Protein AF-A0A0Q8IEE6-F1 (afdb_monomer)

Solvent-accessible surface area (backbone atoms only — not comparable to full-atom values): 5849 Å² total; per-residue (Å²): 109,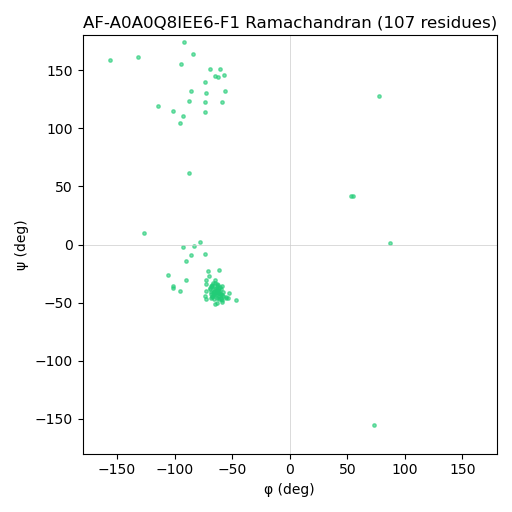74,68,60,52,52,51,52,51,52,47,61,66,45,6,63,32,26,43,40,54,73,72,41,54,56,66,59,37,24,46,52,42,53,77,50,45,30,76,54,56,59,38,49,44,59,51,22,9,32,46,43,40,50,30,64,69,45,33,56,77,58,91,92,59,59,92,87,64,84,70,69,62,66,64,54,46,55,54,33,32,56,32,3,45,54,44,28,62,75,40,35,77,60,24,49,52,45,29,72,74,70,44,54,42,63,48,66,132

Radius of gyration: 14.56 Å; Cα contacts (8 Å, |Δi|>4): 142; chains: 1; bounding box: 38×30×36 Å

Secondary structure (DSSP, 8-state):
-HHHHHHHHHHHHH-HHHIIIIIS-HHHHHHHHHHTTB--SEE-STTHHHHHHHHHHSBPPPTT--TT---SHHHHHHHHHHHHHHHHHHHHHHHHHHHHHH--EE---

Mean predicted aligned error: 5.84 Å

pLDDT: mean 87.19, std 8.57, range [51.97, 95.62]

Foldseek 3Di:
DVVVVVVVVVDLLQFPLNCLLPVDDLVSLLVVLVVQQFPDFWAQLQLRSLSSLVSSVRGDDPPPDDPPDDDCVNVSSVSSNVSSNVNSVVCRVVSVVVCVVPNIRGNHD

Structure (mmCIF, N/CA/C/O backbone):
data_AF-A0A0Q8IEE6-F1
#
_entry.id   AF-A0A0Q8IEE6-F1
#
loop_
_atom_site.group_PDB
_atom_site.id
_atom_site.type_symbol
_atom_site.label_atom_id
_atom_site.label_alt_id
_atom_site.label_comp_id
_atom_site.label_asym_id
_atom_site.label_entity_id
_atom_site.label_seq_id
_atom_site.pdbx_PDB_ins_code
_atom_site.Cartn_x
_atom_site.Cartn_y
_atom_site.Cartn_z
_atom_site.occupancy
_atom_site.B_iso_or_equiv
_atom_site.auth_seq_id
_atom_site.auth_comp_id
_atom_site.auth_asym_id
_atom_site.auth_atom_id
_atom_site.pdbx_PDB_model_num
ATOM 1 N N . MET A 1 1 ? 12.677 22.943 6.214 1.00 58.81 1 MET A N 1
ATOM 2 C CA . MET A 1 1 ? 13.551 21.750 6.321 1.00 58.81 1 MET A CA 1
ATOM 3 C C . MET A 1 1 ? 13.186 20.848 7.502 1.00 58.81 1 MET A C 1
ATOM 5 O O . MET A 1 1 ? 12.771 19.729 7.250 1.00 58.81 1 MET A O 1
ATOM 9 N N . LYS A 1 2 ? 13.260 21.300 8.768 1.00 70.75 2 LYS A N 1
ATOM 10 C CA . LYS A 1 2 ? 12.971 20.437 9.942 1.00 70.75 2 LYS A CA 1
ATOM 11 C C . LYS A 1 2 ? 11.542 19.868 9.970 1.00 70.75 2 LYS A C 1
ATOM 13 O O . LYS A 1 2 ? 11.360 18.689 10.239 1.00 70.75 2 LYS A O 1
ATOM 18 N N . THR A 1 3 ? 10.546 20.687 9.636 1.00 78.00 3 THR A N 1
ATOM 19 C CA . THR A 1 3 ? 9.131 20.280 9.591 1.00 78.00 3 THR A CA 1
ATOM 20 C C . THR A 1 3 ? 8.834 19.288 8.466 1.00 78.00 3 THR A C 1
ATOM 22 O O . THR A 1 3 ? 8.138 18.307 8.689 1.00 78.00 3 THR A O 1
ATOM 25 N N . GLN A 1 4 ? 9.416 19.487 7.279 1.00 76.75 4 GLN A N 1
ATOM 26 C CA . GLN A 1 4 ? 9.270 18.562 6.147 1.00 76.75 4 GLN A CA 1
ATOM 27 C C . GLN A 1 4 ? 9.892 17.190 6.435 1.00 76.75 4 GLN A C 1
ATOM 29 O O . GLN A 1 4 ? 9.304 16.175 6.079 1.00 76.75 4 GLN A O 1
ATOM 34 N N . ALA A 1 5 ? 11.039 17.150 7.122 1.00 78.00 5 ALA A N 1
ATOM 35 C CA . ALA A 1 5 ? 11.668 15.897 7.532 1.00 78.00 5 ALA A CA 1
ATOM 36 C C . ALA A 1 5 ? 10.806 15.124 8.546 1.00 78.00 5 ALA A C 1
ATOM 38 O O . ALA A 1 5 ? 10.630 13.920 8.397 1.00 78.00 5 ALA A O 1
ATOM 39 N N . MET A 1 6 ? 10.209 15.809 9.530 1.00 79.19 6 MET A N 1
ATOM 40 C CA . MET A 1 6 ? 9.280 15.166 10.471 1.00 79.19 6 MET A CA 1
ATOM 41 C C . MET A 1 6 ? 8.027 14.628 9.773 1.00 79.19 6 MET A C 1
ATOM 43 O O . MET A 1 6 ? 7.574 13.538 10.103 1.00 79.19 6 MET A O 1
ATOM 47 N N . LEU A 1 7 ? 7.490 15.363 8.794 1.00 76.75 7 LEU A N 1
ATOM 48 C CA . LEU A 1 7 ? 6.307 14.943 8.040 1.00 76.75 7 LEU A CA 1
ATOM 49 C C . LEU A 1 7 ? 6.583 13.691 7.190 1.00 76.75 7 LEU A C 1
ATOM 51 O O . LEU A 1 7 ? 5.762 12.781 7.144 1.00 76.75 7 LEU A O 1
ATOM 55 N N . LEU A 1 8 ? 7.757 13.633 6.552 1.00 73.00 8 LEU A N 1
ATOM 56 C CA . LEU A 1 8 ? 8.222 12.460 5.807 1.00 73.00 8 LEU A CA 1
ATOM 57 C C . LEU A 1 8 ? 8.382 11.243 6.717 1.00 73.00 8 LEU A C 1
ATOM 59 O O . LEU A 1 8 ? 7.902 10.167 6.382 1.00 73.00 8 LEU A O 1
ATOM 63 N N . VAL A 1 9 ? 8.998 11.418 7.888 1.00 73.25 9 VAL A N 1
ATOM 64 C CA . VAL A 1 9 ? 9.147 10.339 8.874 1.00 73.25 9 VAL A CA 1
ATOM 65 C C . VAL A 1 9 ? 7.784 9.857 9.373 1.00 73.25 9 VAL A C 1
ATOM 67 O O . VAL A 1 9 ? 7.566 8.654 9.463 1.00 73.25 9 VAL A O 1
ATOM 70 N N . ALA A 1 10 ? 6.845 10.768 9.640 1.00 72.19 10 ALA A N 1
ATOM 71 C CA . ALA A 1 10 ? 5.489 10.409 10.048 1.00 72.19 10 ALA A CA 1
ATOM 72 C C . ALA A 1 10 ? 4.732 9.624 8.961 1.00 72.19 10 ALA A C 1
ATOM 74 O O . ALA A 1 10 ? 4.046 8.661 9.287 1.00 72.19 10 ALA A O 1
ATOM 75 N N . MET A 1 11 ? 4.889 9.985 7.681 1.00 67.38 11 MET A N 1
ATOM 76 C CA . MET A 1 11 ? 4.310 9.219 6.567 1.00 67.38 11 MET A CA 1
ATOM 77 C C . MET A 1 11 ? 4.930 7.827 6.437 1.00 67.38 11 MET A C 1
ATOM 79 O O . MET A 1 11 ? 4.199 6.858 6.274 1.00 67.38 11 MET A O 1
ATOM 83 N N . VAL A 1 12 ? 6.255 7.715 6.567 1.00 69.25 12 VAL A N 1
ATOM 84 C CA . VAL A 1 12 ? 6.945 6.415 6.540 1.00 69.25 12 VAL A CA 1
ATOM 85 C C . VAL A 1 12 ? 6.506 5.529 7.707 1.00 69.25 12 VAL A C 1
ATOM 87 O O . VAL A 1 12 ? 6.378 4.329 7.527 1.00 69.25 12 VAL A O 1
ATOM 90 N N . LEU A 1 13 ? 6.236 6.101 8.885 1.00 70.00 13 LEU A N 1
ATOM 91 C CA . LEU A 1 13 ? 5.736 5.365 10.054 1.00 70.00 13 LEU A CA 1
ATOM 92 C C . LEU A 1 13 ? 4.280 4.892 9.913 1.00 70.00 13 LEU A C 1
ATOM 94 O O . LEU A 1 13 ? 3.884 3.967 10.617 1.00 70.00 13 LEU A O 1
ATOM 98 N N . ALA A 1 14 ? 3.486 5.529 9.052 1.00 69.56 14 ALA A N 1
ATOM 99 C CA . ALA A 1 14 ? 2.084 5.179 8.828 1.00 69.56 14 ALA A CA 1
ATOM 100 C C . ALA A 1 14 ? 1.881 4.131 7.712 1.00 69.56 14 ALA A C 1
ATOM 102 O O . ALA A 1 14 ? 0.802 3.548 7.616 1.00 69.56 14 ALA A O 1
ATOM 103 N N . GLY A 1 15 ? 2.905 3.867 6.897 1.00 76.88 15 GLY A N 1
ATOM 104 C CA . GLY A 1 15 ? 2.829 2.976 5.738 1.00 76.88 15 GLY A CA 1
ATOM 105 C C . GLY A 1 15 ? 2.143 3.645 4.540 1.00 76.88 15 GLY A C 1
ATOM 106 O O . GLY A 1 15 ? 1.043 4.194 4.659 1.00 76.88 15 GLY A O 1
ATOM 107 N N . CYS A 1 16 ? 2.785 3.630 3.373 1.00 80.81 16 CYS A N 1
ATOM 108 C CA . CYS A 1 16 ? 2.245 4.228 2.151 1.00 80.81 16 CYS A CA 1
ATOM 109 C C . CYS A 1 16 ? 0.980 3.484 1.700 1.00 80.81 16 CYS A C 1
ATOM 111 O O . CYS A 1 16 ? -0.034 4.128 1.408 1.00 80.81 16 CYS A O 1
ATOM 113 N N . GLY A 1 17 ? 1.000 2.146 1.738 1.00 78.62 17 GLY A N 1
ATOM 114 C CA . GLY A 1 17 ? -0.164 1.300 1.467 1.00 78.62 17 GLY A CA 1
ATOM 115 C C . GLY A 1 17 ? -1.376 1.625 2.351 1.00 78.62 17 GLY A C 1
ATOM 116 O O . GLY A 1 17 ? -2.494 1.793 1.846 1.00 78.62 17 GLY A O 1
ATOM 117 N N . THR A 1 18 ? -1.177 1.784 3.665 1.00 84.12 18 THR A N 1
ATOM 118 C CA . THR A 1 18 ? -2.257 2.157 4.604 1.00 84.12 18 THR A CA 1
ATOM 119 C C . THR A 1 18 ? -2.835 3.532 4.287 1.00 84.12 18 THR A C 1
ATOM 121 O O . THR A 1 18 ? -4.052 3.699 4.231 1.00 84.12 18 THR A O 1
ATOM 124 N N . ILE A 1 19 ? -1.988 4.539 4.044 1.00 82.19 19 ILE A N 1
ATOM 125 C CA . ILE A 1 19 ? -2.454 5.888 3.683 1.00 82.19 19 ILE A CA 1
ATOM 126 C C . ILE A 1 19 ? -3.288 5.828 2.401 1.00 82.19 19 ILE A C 1
ATOM 128 O O . ILE A 1 19 ? -4.345 6.457 2.307 1.00 82.19 19 ILE A O 1
ATOM 132 N N . GLN A 1 20 ? -2.835 5.057 1.416 1.00 82.75 20 GLN A N 1
ATOM 133 C CA . GLN A 1 20 ? -3.505 4.955 0.131 1.00 82.75 20 GLN A CA 1
ATOM 134 C C . GLN A 1 20 ? -4.894 4.314 0.230 1.00 82.75 20 GLN A C 1
ATOM 136 O O . GLN A 1 20 ? -5.761 4.672 -0.559 1.00 82.75 20 GLN A O 1
ATOM 141 N N . THR A 1 21 ? -5.116 3.404 1.179 1.00 80.69 21 THR A N 1
ATOM 142 C CA . THR A 1 21 ? -6.364 2.625 1.272 1.00 80.69 21 THR A CA 1
ATOM 143 C C . THR A 1 21 ? -7.298 3.052 2.400 1.00 80.69 21 THR A C 1
ATOM 145 O O . THR A 1 21 ? -8.504 2.856 2.288 1.00 80.69 21 THR A O 1
ATOM 148 N N . VAL A 1 22 ? -6.777 3.639 3.479 1.00 81.75 22 VAL A N 1
ATOM 149 C CA . VAL A 1 22 ? -7.584 4.074 4.631 1.00 81.75 22 VAL A CA 1
ATOM 150 C C . VAL A 1 22 ? -7.836 5.580 4.616 1.00 81.75 22 VAL A C 1
ATOM 152 O O . VAL A 1 22 ? -8.910 6.027 5.017 1.00 81.75 22 VAL A O 1
ATOM 155 N N . VAL A 1 23 ? -6.850 6.377 4.190 1.00 84.31 23 VAL A N 1
ATOM 156 C CA . VAL A 1 23 ? -6.927 7.848 4.257 1.00 84.31 23 VAL A CA 1
ATOM 157 C C . VAL A 1 23 ? -7.416 8.447 2.942 1.00 84.31 23 VAL A C 1
ATOM 159 O O . VAL A 1 23 ? -8.178 9.415 2.948 1.00 84.31 23 VA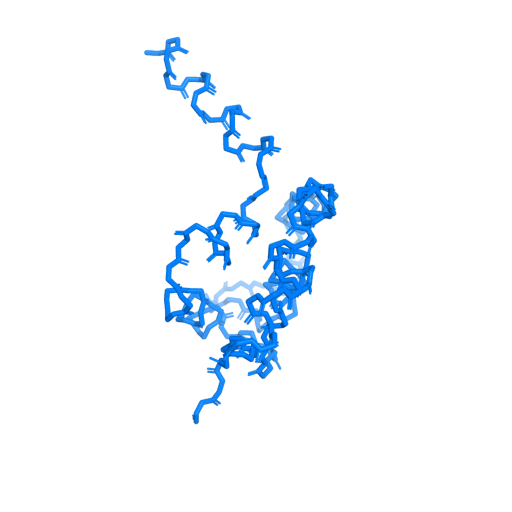L A O 1
ATOM 162 N N . ARG A 1 24 ? -6.967 7.908 1.805 1.00 85.00 24 ARG A N 1
ATOM 163 C CA . ARG A 1 24 ? -7.442 8.335 0.482 1.00 85.00 24 ARG A CA 1
ATOM 164 C C . ARG A 1 24 ? -8.739 7.617 0.114 1.00 85.00 24 ARG A C 1
ATOM 166 O O . ARG A 1 24 ? -9.109 6.625 0.730 1.00 85.00 24 ARG A O 1
ATOM 173 N N . SER A 1 25 ? -9.437 8.151 -0.886 1.00 87.56 25 SER A N 1
ATOM 174 C CA . SER A 1 25 ? -10.677 7.547 -1.363 1.00 87.56 25 SER A CA 1
ATOM 175 C C . SER A 1 25 ? -10.413 6.216 -2.071 1.00 87.56 25 SER A C 1
ATOM 177 O O . SER A 1 25 ? -9.359 6.025 -2.690 1.00 87.56 25 SER A O 1
ATOM 179 N N . ASP A 1 26 ? -11.392 5.316 -2.008 1.00 90.19 26 ASP A N 1
ATOM 180 C CA . ASP A 1 26 ? -11.306 3.984 -2.607 1.00 90.19 26 ASP A CA 1
ATOM 181 C C . ASP A 1 26 ? -11.057 4.070 -4.124 1.00 90.19 26 ASP A C 1
ATOM 183 O O . ASP A 1 26 ? -10.273 3.298 -4.674 1.00 90.19 26 ASP A O 1
ATOM 187 N N . GLU A 1 27 ? -11.630 5.072 -4.800 1.00 89.56 27 GLU A N 1
ATOM 188 C CA . GLU A 1 27 ? -11.425 5.308 -6.233 1.00 89.56 27 GLU A CA 1
ATOM 189 C C . GLU A 1 27 ? -9.986 5.732 -6.536 1.00 89.56 27 GLU A C 1
ATOM 191 O O . GLU A 1 27 ? -9.425 5.343 -7.559 1.00 89.56 27 GLU A O 1
ATOM 196 N N . ALA A 1 28 ? -9.359 6.513 -5.651 1.00 91.56 28 ALA A N 1
ATOM 197 C CA . ALA A 1 28 ? -7.962 6.902 -5.805 1.00 91.56 28 ALA A CA 1
ATOM 198 C C . ALA A 1 28 ? -7.023 5.702 -5.605 1.00 91.56 28 ALA A C 1
ATOM 200 O O . ALA A 1 28 ? -6.019 5.584 -6.314 1.00 91.56 28 ALA A O 1
ATOM 201 N N . ALA A 1 29 ? -7.348 4.805 -4.670 1.00 91.19 29 ALA A N 1
ATOM 202 C CA . ALA A 1 29 ? -6.618 3.558 -4.461 1.00 91.19 29 ALA A CA 1
ATOM 203 C C . ALA A 1 29 ? -6.745 2.625 -5.676 1.00 91.19 29 ALA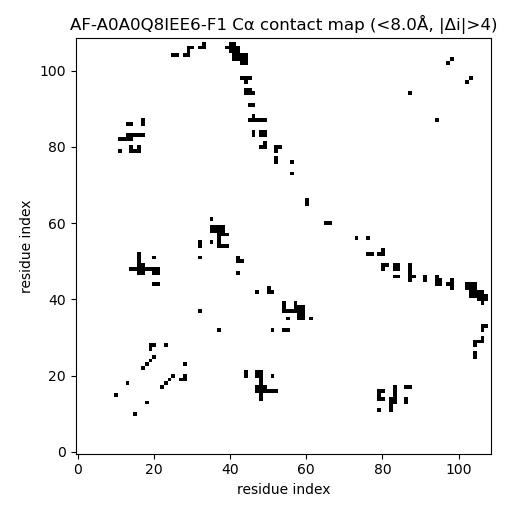 A C 1
ATOM 205 O O . ALA A 1 29 ? -5.730 2.207 -6.239 1.00 91.19 29 ALA A O 1
ATOM 206 N N . ALA A 1 30 ? -7.975 2.380 -6.134 1.00 93.00 30 ALA A N 1
ATOM 207 C CA . ALA A 1 30 ? -8.267 1.555 -7.303 1.00 93.00 30 ALA A CA 1
ATOM 208 C C . ALA A 1 30 ? -7.614 2.113 -8.574 1.00 93.00 30 ALA A C 1
ATOM 210 O O . ALA A 1 30 ? -6.947 1.381 -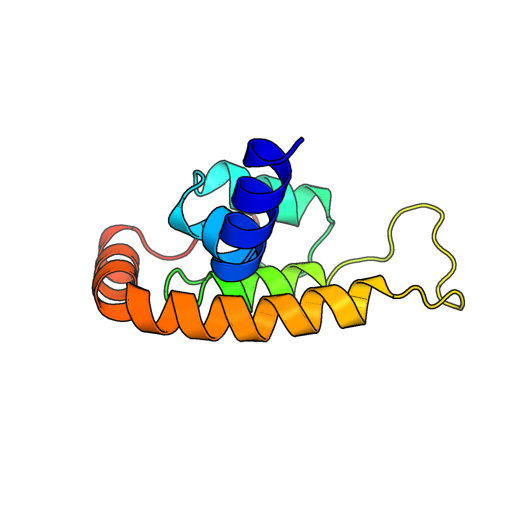9.307 1.00 93.00 30 ALA A O 1
ATOM 211 N N . LYS A 1 31 ? -7.730 3.428 -8.807 1.00 92.88 31 LYS A N 1
ATOM 212 C CA . LYS A 1 31 ? -7.092 4.099 -9.943 1.00 92.88 31 LYS A CA 1
ATOM 213 C C . LYS A 1 31 ? -5.575 3.935 -9.923 1.00 92.88 31 LYS A C 1
ATOM 215 O O . LYS A 1 31 ? -5.002 3.640 -10.963 1.00 92.88 31 LYS A O 1
ATOM 220 N N . SER A 1 32 ? -4.939 4.093 -8.763 1.00 92.50 32 SER A N 1
ATOM 221 C CA . SER A 1 32 ? -3.488 3.928 -8.627 1.00 92.50 32 SER A CA 1
ATOM 222 C C . SER A 1 32 ? -3.034 2.525 -9.046 1.00 92.50 32 SER A C 1
ATOM 224 O O . SER A 1 32 ? -2.129 2.393 -9.866 1.00 92.50 32 SER A O 1
ATOM 226 N N . LEU A 1 33 ? -3.710 1.472 -8.569 1.00 92.25 33 LEU A N 1
ATOM 227 C CA . LEU A 1 33 ? -3.388 0.086 -8.940 1.00 92.25 33 LEU A CA 1
ATOM 228 C C . LEU A 1 33 ? -3.678 -0.218 -10.414 1.00 92.25 33 LEU A C 1
ATOM 230 O O . LEU A 1 33 ? -2.929 -0.964 -11.048 1.00 92.25 33 LEU A O 1
ATOM 234 N N . LYS A 1 34 ? -4.732 0.383 -10.974 1.00 92.69 34 LYS A N 1
ATOM 235 C CA . LYS A 1 34 ? -5.077 0.260 -12.395 1.00 92.69 34 LYS A CA 1
ATOM 236 C C . LYS A 1 34 ? -4.037 0.930 -13.289 1.00 92.69 34 LYS A C 1
ATOM 238 O O . LYS A 1 34 ? -3.593 0.326 -14.263 1.00 92.69 34 LYS A O 1
ATOM 243 N N . ASP A 1 35 ? -3.610 2.140 -12.934 1.00 91.75 35 ASP A N 1
ATOM 244 C CA . ASP A 1 35 ? -2.549 2.867 -13.636 1.00 91.75 35 ASP A CA 1
ATOM 245 C C . ASP A 1 35 ? -1.216 2.102 -13.548 1.00 91.75 35 ASP A C 1
ATOM 247 O O . ASP A 1 35 ? -0.454 2.075 -14.513 1.00 91.75 35 ASP A O 1
ATOM 251 N N . HIS A 1 36 ? -0.972 1.409 -12.430 1.00 90.12 36 HIS A N 1
ATOM 252 C CA . HIS A 1 36 ? 0.183 0.527 -12.254 1.00 90.12 36 HIS A CA 1
ATOM 253 C C . HIS A 1 36 ? 0.045 -0.844 -12.935 1.00 90.12 36 HIS A C 1
ATOM 255 O O . HIS A 1 36 ? 0.953 -1.658 -12.822 1.00 90.12 36 HIS A O 1
ATOM 261 N N . LYS A 1 37 ? -1.055 -1.120 -13.653 1.00 92.19 37 LYS A N 1
ATOM 262 C CA . LYS A 1 37 ? -1.320 -2.409 -14.325 1.00 92.19 37 LYS A CA 1
ATOM 263 C C . LYS A 1 37 ? -1.198 -3.610 -13.368 1.00 92.19 37 LYS A C 1
ATOM 265 O O . LYS A 1 37 ? -0.628 -4.644 -13.725 1.00 92.19 37 LYS A O 1
ATOM 270 N N . SER A 1 38 ? -1.715 -3.461 -12.146 1.00 92.06 38 SER A N 1
ATOM 271 C CA . SER A 1 38 ? -1.795 -4.554 -11.172 1.00 92.06 38 SER A CA 1
ATOM 272 C C . SER A 1 38 ? -2.678 -5.693 -11.687 1.00 92.06 38 SER A C 1
ATOM 274 O O . SER A 1 38 ? -3.704 -5.455 -12.323 1.00 92.06 38 SER A O 1
ATOM 276 N N . TYR A 1 39 ? -2.311 -6.935 -11.367 1.00 93.94 39 TYR A N 1
ATOM 277 C CA . TYR A 1 39 ? -3.128 -8.117 -11.662 1.00 93.94 39 TYR A CA 1
ATOM 278 C C . TYR A 1 39 ? -4.219 -8.379 -10.611 1.00 93.94 39 TYR A C 1
ATOM 280 O O . TYR A 1 39 ? -4.978 -9.341 -10.730 1.00 93.94 39 TYR A O 1
ATOM 288 N N . CYS A 1 40 ? -4.297 -7.561 -9.559 1.00 93.81 40 CYS A N 1
ATOM 289 C CA . CYS A 1 40 ? -5.321 -7.695 -8.531 1.00 93.81 40 CYS A CA 1
ATOM 290 C C . CYS A 1 40 ? -6.702 -7.240 -9.019 1.00 93.81 40 CYS A C 1
ATOM 292 O O . CYS A 1 40 ? -6.833 -6.206 -9.668 1.00 93.81 40 CYS A O 1
ATOM 294 N N . GLY A 1 41 ? -7.747 -7.981 -8.634 1.00 93.00 41 GLY A N 1
ATOM 295 C CA . GLY A 1 41 ? -9.133 -7.614 -8.946 1.00 93.00 41 GLY A CA 1
ATOM 296 C C . GLY A 1 41 ? -9.808 -6.727 -7.890 1.00 93.00 41 GLY A C 1
ATOM 297 O O . GLY A 1 41 ? -10.656 -5.896 -8.211 1.00 93.00 41 GLY A O 1
ATOM 298 N N . ALA A 1 42 ? -9.423 -6.880 -6.624 1.00 94.31 42 ALA A N 1
ATOM 299 C CA . ALA A 1 42 ? -9.941 -6.091 -5.513 1.00 94.31 42 ALA A CA 1
ATOM 300 C C . ALA A 1 42 ? -8.939 -6.055 -4.350 1.00 94.31 42 ALA A C 1
ATOM 302 O O . ALA A 1 42 ? -8.102 -6.951 -4.227 1.00 94.31 42 ALA A O 1
ATOM 303 N N . VAL A 1 43 ? -9.068 -5.054 -3.478 1.00 95.19 43 VAL A N 1
ATOM 304 C CA . VAL A 1 43 ? -8.331 -4.925 -2.214 1.00 95.19 43 VAL A CA 1
ATOM 305 C C . VAL A 1 43 ? -9.328 -5.030 -1.051 1.00 95.19 43 VAL A C 1
ATOM 307 O O . VAL A 1 43 ? -10.242 -4.206 -0.965 1.00 95.19 43 VAL A O 1
ATOM 310 N N . PRO A 1 44 ? -9.210 -6.023 -0.151 1.00 95.06 44 PRO A N 1
ATOM 311 C CA . PRO A 1 44 ? -10.001 -6.055 1.073 1.00 95.06 44 PRO A CA 1
ATOM 312 C C . PRO A 1 44 ? -9.620 -4.867 1.962 1.00 95.06 44 PRO A C 1
ATOM 314 O O . PRO A 1 44 ? -8.457 -4.484 2.023 1.00 95.06 44 PRO A O 1
ATOM 317 N N . ARG A 1 45 ? -10.586 -4.292 2.681 1.00 92.75 45 ARG A N 1
ATOM 318 C CA . ARG A 1 45 ? -10.333 -3.240 3.676 1.00 92.75 45 ARG A CA 1
ATOM 319 C C . ARG A 1 45 ? -9.617 -3.773 4.918 1.00 92.75 45 ARG A C 1
ATOM 321 O O . ARG A 1 45 ? -8.890 -3.038 5.575 1.00 92.75 45 ARG A O 1
ATOM 328 N N . ILE A 1 46 ? -9.800 -5.053 5.237 1.00 94.75 46 ILE A N 1
ATOM 329 C CA . ILE A 1 46 ? -9.025 -5.744 6.275 1.00 94.75 46 ILE A CA 1
ATOM 330 C C . ILE A 1 46 ? -7.615 -5.996 5.725 1.00 94.75 46 ILE A C 1
ATOM 332 O O . ILE A 1 46 ? -7.485 -6.657 4.698 1.00 94.75 46 ILE A O 1
ATOM 336 N N . TYR A 1 47 ? -6.578 -5.503 6.411 1.00 94.06 47 TYR A N 1
ATOM 337 C CA . TYR A 1 47 ? -5.190 -5.558 5.923 1.00 94.06 47 TYR A CA 1
ATOM 338 C C . TYR A 1 47 ? -5.017 -4.941 4.523 1.00 94.06 47 TYR A C 1
ATOM 340 O O . TYR A 1 47 ? -4.351 -5.500 3.640 1.00 94.06 47 TYR A O 1
ATOM 348 N N . SER A 1 48 ? -5.678 -3.802 4.299 1.00 93.88 48 SER A N 1
ATOM 349 C CA . SER A 1 48 ? -5.715 -3.149 2.995 1.00 93.88 48 SER A CA 1
ATOM 350 C C . SER A 1 48 ? -4.373 -2.578 2.578 1.00 93.88 48 SER A C 1
ATOM 352 O O . SER A 1 48 ? -4.052 -2.657 1.395 1.00 93.88 48 SER A O 1
ATOM 354 N N . GLY A 1 49 ? -3.576 -2.053 3.512 1.00 93.81 49 GLY A N 1
ATOM 355 C CA . GLY A 1 49 ? -2.239 -1.553 3.217 1.00 93.81 49 GLY A CA 1
ATOM 356 C C . GLY A 1 49 ? -1.325 -2.670 2.727 1.00 93.81 49 GLY A C 1
ATOM 357 O O . GLY A 1 49 ? -0.775 -2.577 1.633 1.00 93.81 49 GLY A O 1
ATOM 358 N N . VAL A 1 50 ? -1.271 -3.786 3.461 1.00 95.12 50 VAL A N 1
ATOM 359 C CA . VAL A 1 50 ? -0.492 -4.974 3.054 1.00 95.12 50 VAL A CA 1
ATOM 360 C C . VAL A 1 50 ? -0.935 -5.497 1.689 1.00 95.12 50 VAL A C 1
ATOM 362 O O . VAL A 1 50 ? -0.107 -5.830 0.838 1.00 95.12 50 VAL A O 1
ATOM 365 N N . THR A 1 51 ? -2.248 -5.583 1.467 1.00 95.25 51 THR A N 1
ATOM 366 C CA . THR A 1 51 ? -2.774 -6.110 0.205 1.00 95.25 51 THR A CA 1
ATOM 367 C C . THR A 1 51 ? -2.499 -5.156 -0.955 1.00 95.25 51 THR A C 1
ATOM 369 O O . THR A 1 51 ? -2.151 -5.609 -2.043 1.00 95.25 51 THR A O 1
ATOM 372 N N . TYR A 1 52 ? -2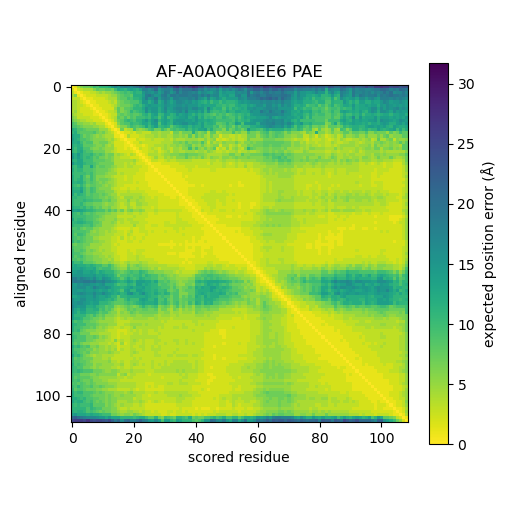.591 -3.844 -0.730 1.00 94.94 52 TYR A N 1
ATOM 373 C CA . TYR A 1 52 ? -2.223 -2.830 -1.714 1.00 94.94 52 TYR A CA 1
ATOM 374 C C . TYR A 1 52 ? -0.749 -2.951 -2.119 1.00 94.94 52 TYR A C 1
ATOM 376 O O . TYR A 1 52 ? -0.450 -2.989 -3.312 1.00 94.94 52 TYR A O 1
ATOM 384 N N . ASP A 1 53 ? 0.155 -3.088 -1.147 1.00 94.62 53 ASP A N 1
ATOM 385 C CA . ASP A 1 53 ? 1.594 -3.220 -1.391 1.00 94.62 53 ASP A CA 1
ATOM 386 C C . ASP A 1 53 ? 1.914 -4.498 -2.183 1.00 94.62 53 ASP A C 1
ATOM 388 O O . ASP A 1 53 ? 2.692 -4.478 -3.141 1.00 94.62 53 ASP A O 1
ATOM 392 N N . PHE A 1 54 ? 1.245 -5.610 -1.858 1.00 94.62 54 PHE A N 1
ATOM 393 C CA . PHE A 1 54 ? 1.330 -6.836 -2.652 1.00 94.62 54 PHE A CA 1
ATOM 394 C C . PHE A 1 54 ? 0.818 -6.630 -4.082 1.00 94.62 54 PHE A C 1
ATOM 396 O O . PHE A 1 54 ? 1.465 -7.063 -5.031 1.00 94.62 54 PHE A O 1
ATOM 403 N N . CYS A 1 55 ? -0.317 -5.954 -4.262 1.00 94.56 55 CYS A N 1
ATOM 404 C CA . CYS A 1 55 ? -0.880 -5.675 -5.582 1.00 94.56 55 CYS A CA 1
ATOM 405 C C . CYS A 1 55 ? 0.009 -4.757 -6.423 1.00 94.56 55 CYS A C 1
ATOM 407 O O . CYS A 1 55 ? 0.072 -4.923 -7.642 1.00 94.56 55 CYS A O 1
ATOM 409 N N . TYR A 1 56 ? 0.717 -3.830 -5.783 1.00 92.44 56 TYR A N 1
ATOM 410 C CA . TYR A 1 56 ? 1.712 -2.985 -6.428 1.00 92.44 56 TYR A CA 1
ATOM 411 C C . TYR A 1 56 ? 2.913 -3.801 -6.929 1.00 92.44 56 TYR A C 1
ATOM 413 O O . TYR A 1 56 ? 3.404 -3.569 -8.031 1.00 92.44 56 TYR A O 1
ATOM 421 N N . LEU A 1 57 ? 3.366 -4.793 -6.153 1.00 91.94 57 LEU A N 1
ATOM 422 C CA . LEU A 1 57 ? 4.421 -5.723 -6.577 1.00 91.94 57 LEU A CA 1
ATOM 423 C C . LEU A 1 57 ? 3.936 -6.730 -7.628 1.00 91.94 57 LEU A C 1
ATOM 425 O O . LEU A 1 57 ? 4.698 -7.117 -8.512 1.00 91.94 57 LEU A O 1
ATOM 429 N N . ASN A 1 58 ? 2.677 -7.150 -7.538 1.00 92.69 58 ASN A N 1
ATOM 430 C CA . ASN A 1 58 ? 2.028 -8.065 -8.467 1.00 92.69 58 ASN A CA 1
ATOM 431 C C . ASN A 1 58 ? 1.405 -7.300 -9.644 1.00 92.69 58 ASN A C 1
ATOM 433 O O . ASN A 1 58 ? 0.188 -7.301 -9.855 1.00 92.69 58 ASN A O 1
ATOM 437 N N . ALA A 1 59 ? 2.264 -6.625 -10.395 1.00 91.00 59 ALA A N 1
ATOM 438 C CA . ALA A 1 59 ? 1.897 -5.791 -11.523 1.00 91.00 59 ALA A CA 1
ATOM 439 C C . ALA A 1 59 ? 2.759 -6.099 -12.747 1.00 91.00 59 ALA A C 1
ATOM 441 O O . ALA A 1 59 ? 3.840 -6.688 -12.642 1.00 91.00 59 ALA A O 1
ATOM 442 N N . ALA A 1 60 ? 2.278 -5.691 -13.921 1.00 88.75 60 ALA A N 1
ATOM 443 C CA . ALA A 1 60 ? 3.087 -5.753 -15.128 1.00 88.75 60 ALA A CA 1
ATOM 444 C C . ALA A 1 60 ? 4.357 -4.895 -14.976 1.00 88.75 60 ALA A C 1
ATOM 446 O O . ALA A 1 60 ? 4.370 -3.878 -14.281 1.00 88.75 60 ALA A O 1
ATOM 447 N N . LEU A 1 61 ? 5.431 -5.289 -15.664 1.00 85.44 61 LEU A N 1
ATOM 448 C CA . LEU A 1 61 ? 6.609 -4.434 -15.803 1.00 85.44 61 LEU A CA 1
ATOM 449 C C . LEU A 1 61 ? 6.193 -3.089 -16.411 1.00 85.44 61 LEU A C 1
ATOM 451 O O . LEU A 1 61 ? 5.465 -3.053 -17.405 1.00 85.44 61 LEU A O 1
ATOM 455 N N . GLU A 1 62 ? 6.654 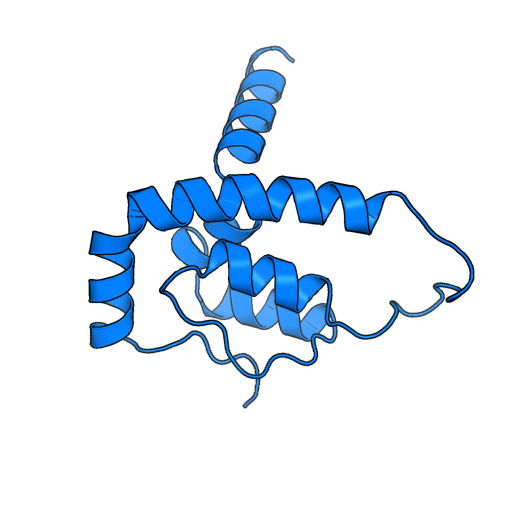-1.992 -15.809 1.00 81.56 62 GLU A N 1
ATOM 456 C CA . GLU A 1 62 ? 6.440 -0.655 -16.368 1.00 81.56 62 GLU A CA 1
ATOM 457 C C . GLU A 1 62 ? 7.003 -0.565 -17.787 1.00 81.56 62 GLU A C 1
ATOM 459 O O . GLU A 1 62 ? 8.038 -1.158 -18.112 1.00 81.56 62 GLU A O 1
ATOM 464 N N . ASP A 1 63 ? 6.323 0.213 -18.626 1.00 80.12 63 ASP A N 1
ATOM 465 C CA . ASP A 1 63 ? 6.698 0.374 -20.024 1.00 80.12 63 ASP A CA 1
ATOM 466 C C . ASP A 1 63 ? 8.130 0.929 -20.122 1.00 80.12 63 ASP A C 1
ATOM 468 O O . ASP A 1 63 ? 8.453 1.981 -19.570 1.00 80.12 63 ASP A O 1
ATOM 472 N N . GLY A 1 64 ? 9.008 0.196 -20.812 1.00 79.62 64 GLY A N 1
ATOM 473 C CA . GLY A 1 64 ? 10.419 0.562 -20.973 1.00 79.62 64 GLY A CA 1
ATOM 474 C C . GLY A 1 64 ? 11.362 0.078 -19.865 1.00 79.62 64 GLY A C 1
ATOM 475 O O . GLY A 1 64 ? 12.561 0.343 -19.953 1.00 79.62 64 GLY A O 1
ATOM 476 N N . ARG A 1 65 ? 10.876 -0.654 -18.852 1.00 80.06 65 ARG A N 1
ATOM 477 C CA . ARG A 1 65 ? 11.729 -1.291 -17.838 1.00 80.06 65 ARG A CA 1
ATOM 478 C C . ARG A 1 65 ? 12.178 -2.680 -18.293 1.00 80.06 65 ARG A C 1
ATOM 480 O O . ARG A 1 65 ? 11.360 -3.551 -18.578 1.00 80.06 65 ARG A O 1
ATOM 487 N N . ASP A 1 66 ? 13.491 -2.889 -18.331 1.00 82.19 66 ASP A N 1
ATOM 488 C CA . ASP A 1 66 ? 14.085 -4.193 -18.626 1.00 82.19 66 ASP A CA 1
ATOM 489 C C . ASP A 1 66 ? 13.906 -5.141 -17.427 1.00 82.19 66 ASP A C 1
ATOM 491 O O . ASP A 1 66 ? 14.220 -4.787 -16.287 1.00 82.19 66 ASP A O 1
ATOM 495 N N . ALA A 1 67 ? 13.413 -6.355 -17.684 1.00 81.56 67 ALA A N 1
ATOM 496 C CA . ALA A 1 67 ? 13.185 -7.378 -16.666 1.00 81.56 67 ALA A CA 1
ATOM 497 C C . ALA A 1 67 ? 14.472 -7.824 -15.945 1.00 81.56 67 ALA A C 1
ATOM 499 O O . ALA A 1 67 ? 14.398 -8.337 -14.830 1.00 81.56 67 ALA A O 1
ATOM 500 N N . GLN A 1 68 ? 15.639 -7.628 -16.565 1.00 83.88 68 GLN A N 1
ATOM 501 C CA . GLN A 1 68 ? 16.945 -7.990 -16.008 1.00 83.88 68 GLN A CA 1
ATOM 502 C C . GLN A 1 68 ? 17.528 -6.901 -15.093 1.00 83.88 68 GLN A C 1
ATOM 504 O O . GLN A 1 68 ? 18.543 -7.120 -14.431 1.00 83.88 68 GLN A O 1
ATOM 509 N N . VAL A 1 69 ? 16.913 -5.714 -15.043 1.00 80.94 69 VAL A N 1
ATOM 510 C CA . VAL A 1 69 ? 17.379 -4.599 -14.214 1.00 80.94 69 VAL A CA 1
ATOM 511 C C . VAL A 1 69 ? 16.632 -4.600 -12.884 1.00 80.94 69 VAL A C 1
ATOM 513 O O . VAL A 1 69 ? 15.477 -4.186 -12.778 1.00 80.94 69 VAL A O 1
ATOM 516 N N . HIS A 1 70 ? 17.322 -5.041 -11.833 1.00 79.31 70 HIS A N 1
ATOM 517 C CA . HIS A 1 70 ? 16.792 -5.047 -10.473 1.00 79.31 70 HIS A CA 1
ATOM 518 C C . HIS A 1 70 ? 17.167 -3.756 -9.734 1.00 79.31 70 HIS A C 1
ATOM 520 O O . HIS A 1 70 ? 18.329 -3.518 -9.409 1.00 79.31 70 HIS A O 1
ATOM 526 N N . GLY A 1 71 ? 16.167 -2.913 -9.468 1.00 81.19 71 GLY A N 1
ATOM 527 C CA . GLY A 1 71 ? 16.300 -1.732 -8.612 1.00 81.19 71 GLY A CA 1
ATOM 528 C C . GLY A 1 71 ? 15.952 -2.018 -7.143 1.00 81.19 71 GLY A C 1
ATOM 529 O O . GLY A 1 71 ? 15.439 -3.090 -6.824 1.00 81.19 71 GLY A O 1
ATOM 530 N N . PRO A 1 72 ? 16.152 -1.046 -6.235 1.00 83.62 72 PRO A N 1
ATOM 531 C CA . PRO A 1 72 ? 15.826 -1.197 -4.813 1.00 83.62 72 PRO A CA 1
ATOM 532 C C . PRO A 1 72 ? 14.317 -1.162 -4.517 1.00 83.62 72 PRO A C 1
ATOM 534 O O . PRO A 1 72 ? 13.914 -1.413 -3.384 1.00 83.62 72 PRO A O 1
ATOM 537 N N . ALA A 1 73 ? 13.476 -0.842 -5.508 1.00 82.81 73 ALA A N 1
ATOM 538 C CA . ALA A 1 73 ? 12.044 -0.621 -5.320 1.00 82.81 73 ALA A CA 1
ATOM 539 C C . ALA A 1 73 ? 11.316 -1.781 -4.604 1.00 82.81 73 ALA A C 1
ATOM 541 O O . ALA A 1 73 ? 10.613 -1.494 -3.638 1.00 82.81 73 ALA A O 1
ATOM 542 N N . PRO A 1 74 ? 11.522 -3.071 -4.952 1.00 85.38 74 PRO A N 1
ATOM 543 C CA . PRO A 1 74 ? 10.858 -4.167 -4.245 1.00 85.38 74 PRO A CA 1
ATOM 544 C C . PRO A 1 74 ? 11.231 -4.238 -2.761 1.00 85.38 74 PRO A C 1
ATOM 546 O O . PRO A 1 74 ? 10.374 -4.496 -1.924 1.00 85.38 74 PRO A O 1
ATOM 549 N N . ALA A 1 75 ? 12.492 -3.958 -2.415 1.00 87.62 75 ALA A N 1
ATOM 550 C CA . ALA A 1 75 ? 12.942 -3.957 -1.024 1.00 87.62 75 ALA A CA 1
ATOM 551 C C . ALA A 1 75 ? 12.300 -2.822 -0.210 1.00 87.62 75 ALA A C 1
ATOM 553 O O . ALA A 1 75 ? 11.975 -3.013 0.959 1.00 87.62 75 ALA A O 1
ATOM 554 N N . ILE A 1 76 ? 12.084 -1.658 -0.830 1.00 86.88 76 ILE A N 1
ATOM 555 C CA . ILE A 1 76 ? 11.396 -0.526 -0.195 1.00 86.88 76 ILE A CA 1
ATOM 556 C C . ILE A 1 76 ? 9.926 -0.872 0.060 1.00 86.88 76 ILE A C 1
ATOM 558 O O . ILE A 1 76 ? 9.436 -0.639 1.160 1.00 86.88 76 ILE A O 1
ATOM 562 N N . VAL A 1 77 ? 9.244 -1.480 -0.915 1.00 88.56 77 VAL A N 1
ATOM 563 C CA . V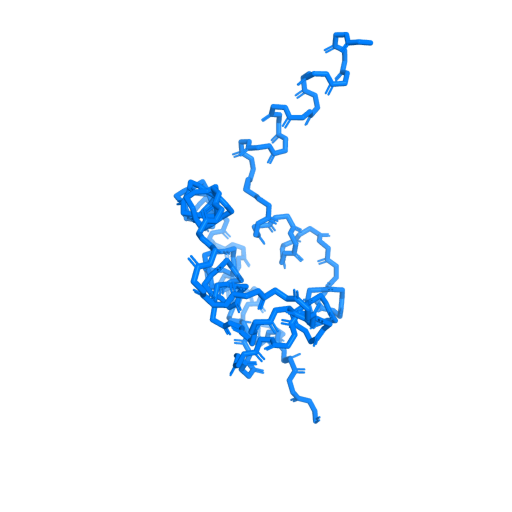AL A 1 77 ? 7.845 -1.904 -0.740 1.00 88.56 77 VAL A CA 1
ATOM 564 C C . VAL A 1 77 ? 7.731 -2.987 0.334 1.00 88.56 77 VAL A C 1
ATOM 566 O O . VAL A 1 77 ? 6.813 -2.943 1.137 1.00 88.56 77 VAL A O 1
ATOM 569 N N . LEU A 1 78 ? 8.685 -3.917 0.434 1.00 89.50 78 LEU A N 1
ATOM 570 C CA . LEU A 1 78 ? 8.690 -4.911 1.515 1.00 89.50 78 LEU A CA 1
ATOM 571 C C . LEU A 1 78 ? 8.821 -4.286 2.910 1.00 89.50 78 LEU A C 1
ATOM 573 O O . LEU A 1 78 ? 8.242 -4.801 3.865 1.00 89.50 78 LEU A O 1
ATOM 577 N N . LEU A 1 79 ? 9.569 -3.188 3.045 1.00 89.62 79 LEU A N 1
ATOM 578 C CA . LEU A 1 79 ? 9.605 -2.435 4.297 1.00 89.62 79 LEU A CA 1
ATOM 579 C C . LEU A 1 79 ? 8.244 -1.785 4.580 1.00 89.62 79 LEU A C 1
ATOM 581 O O . LEU A 1 79 ? 7.775 -1.836 5.717 1.00 89.62 79 LEU A O 1
ATOM 585 N N . ASP A 1 80 ? 7.601 -1.235 3.547 1.00 89.19 80 ASP A N 1
ATOM 586 C CA . ASP A 1 80 ? 6.259 -0.661 3.657 1.00 89.19 80 ASP A CA 1
ATOM 587 C C . ASP A 1 80 ? 5.229 -1.709 4.085 1.00 89.19 80 ASP A C 1
ATOM 589 O O . ASP A 1 80 ? 4.492 -1.458 5.026 1.00 89.19 80 ASP A O 1
ATOM 593 N N . VAL A 1 81 ? 5.280 -2.930 3.540 1.00 91.75 81 VAL A N 1
ATOM 594 C CA . VAL A 1 81 ? 4.409 -4.054 3.937 1.00 91.75 81 VAL A CA 1
ATOM 595 C C . VAL A 1 81 ? 4.446 -4.298 5.448 1.00 91.75 81 VAL A C 1
ATOM 597 O O . VAL A 1 81 ? 3.410 -4.551 6.062 1.00 91.75 81 VAL A O 1
ATOM 600 N N . VAL A 1 82 ? 5.625 -4.227 6.075 1.00 92.75 82 VAL A N 1
ATOM 601 C CA . VAL A 1 82 ? 5.762 -4.439 7.527 1.00 92.75 82 VAL A CA 1
ATOM 602 C C . VAL A 1 82 ? 5.094 -3.309 8.308 1.00 92.75 82 VAL A C 1
ATOM 604 O O . VAL A 1 82 ? 4.377 -3.567 9.279 1.00 92.75 82 VAL A O 1
ATOM 607 N N . VAL A 1 83 ? 5.306 -2.061 7.887 1.00 91.88 83 VAL A N 1
ATOM 608 C CA . VAL A 1 83 ? 4.700 -0.893 8.536 1.00 91.88 83 VAL A CA 1
ATOM 609 C C . VAL A 1 83 ? 3.186 -0.872 8.314 1.00 91.88 83 VAL A C 1
ATOM 611 O O . VAL A 1 83 ? 2.432 -0.715 9.277 1.00 91.88 83 VAL A O 1
ATOM 614 N N . SER A 1 84 ? 2.742 -1.112 7.079 1.00 92.12 84 SER A N 1
ATOM 615 C CA . SER A 1 84 ? 1.345 -1.274 6.690 1.00 92.12 84 SER A CA 1
ATOM 616 C C . SER A 1 84 ? 0.676 -2.368 7.515 1.00 92.12 84 SER A C 1
ATOM 618 O O . SER A 1 84 ? -0.376 -2.132 8.091 1.00 92.12 84 SER A O 1
ATOM 620 N N . GLY A 1 85 ? 1.314 -3.525 7.705 1.00 92.75 85 GLY A N 1
ATOM 621 C CA . GLY A 1 85 ? 0.771 -4.604 8.536 1.00 92.75 85 GLY A CA 1
ATOM 622 C C . GLY A 1 85 ? 0.572 -4.211 10.002 1.00 92.75 85 GLY A C 1
ATOM 623 O O . GLY A 1 85 ? -0.447 -4.561 10.606 1.00 92.75 85 GLY A O 1
ATOM 624 N N . ALA A 1 86 ? 1.507 -3.453 10.582 1.00 93.62 86 ALA A N 1
ATOM 625 C CA . ALA A 1 86 ? 1.357 -2.932 11.938 1.00 93.62 86 ALA A CA 1
ATOM 626 C C . ALA A 1 86 ? 0.201 -1.922 12.029 1.00 93.62 86 ALA A C 1
ATOM 628 O O . ALA A 1 86 ? -0.637 -2.031 12.925 1.00 93.62 86 ALA A O 1
ATOM 629 N N . MET A 1 87 ? 0.118 -0.976 11.092 1.00 92.44 87 MET A N 1
ATOM 630 C CA . MET A 1 87 ? -0.933 0.047 11.074 1.00 92.44 87 MET A CA 1
ATOM 631 C C . MET A 1 87 ? -2.313 -0.534 10.771 1.00 92.44 87 MET A C 1
ATOM 633 O O . MET A 1 87 ? -3.273 -0.222 11.472 1.00 92.44 87 MET A O 1
ATOM 637 N N . ASP A 1 88 ? -2.406 -1.452 9.815 1.00 93.56 88 ASP A N 1
ATOM 638 C CA . ASP A 1 88 ? -3.620 -2.202 9.514 1.00 93.56 88 ASP A CA 1
ATOM 639 C C . ASP A 1 88 ? -4.102 -2.969 10.748 1.00 93.56 88 ASP A C 1
ATOM 641 O O . ASP A 1 88 ? -5.295 -2.959 11.042 1.00 93.56 88 ASP A O 1
ATOM 645 N N . THR A 1 89 ? -3.185 -3.567 11.522 1.00 94.19 89 THR A N 1
ATOM 646 C CA . THR A 1 89 ? -3.521 -4.254 12.781 1.00 94.19 89 THR A CA 1
ATOM 647 C C . THR A 1 89 ? -4.092 -3.290 13.822 1.00 94.19 89 THR A C 1
ATOM 649 O O . THR A 1 89 ? -5.063 -3.625 14.499 1.00 94.19 89 THR A O 1
ATOM 652 N N . LEU A 1 90 ? -3.538 -2.080 13.942 1.00 93.44 90 LEU A N 1
ATOM 653 C CA . LEU A 1 90 ? -4.071 -1.051 14.845 1.00 93.44 90 LEU A CA 1
ATOM 654 C C . LEU A 1 90 ? -5.456 -0.556 14.405 1.00 93.44 90 LEU A C 1
ATOM 656 O O . LEU A 1 90 ? -6.292 -0.223 15.245 1.00 93.44 90 LEU A O 1
ATOM 660 N N . LEU A 1 91 ? -5.705 -0.526 13.096 1.00 93.50 91 LEU A N 1
ATOM 661 C CA . LEU A 1 91 ? -6.947 -0.047 12.492 1.00 93.50 91 LEU A CA 1
ATOM 662 C C . LEU A 1 91 ? -7.979 -1.160 12.255 1.00 93.50 91 LEU A C 1
ATOM 664 O O . LEU A 1 91 ? -9.100 -0.858 11.845 1.00 93.50 91 LEU A O 1
ATOM 668 N N . LEU A 1 92 ? -7.653 -2.421 12.566 1.00 94.31 92 LEU A N 1
ATOM 669 C CA . LEU A 1 92 ? -8.512 -3.594 12.356 1.00 94.31 92 LEU A CA 1
ATOM 670 C C . LEU A 1 92 ? -9.961 -3.410 12.825 1.00 94.31 92 LEU A C 1
ATOM 672 O O . LEU A 1 92 ? -10.863 -3.730 12.053 1.00 94.31 92 LEU A O 1
ATOM 676 N N . PRO A 1 93 ? -10.250 -2.895 14.039 1.00 93.94 93 PRO A N 1
ATOM 677 C CA . PRO A 1 93 ? -11.636 -2.740 14.482 1.00 93.94 93 PRO A CA 1
ATOM 678 C C . PRO A 1 93 ? -12.449 -1.832 13.552 1.00 93.94 93 PRO A C 1
ATOM 680 O O . PRO A 1 93 ? -13.611 -2.108 13.255 1.00 93.94 93 PRO A O 1
ATOM 683 N N . TYR A 1 94 ? -11.818 -0.767 13.059 1.00 93.25 94 TYR A N 1
ATOM 684 C CA . TYR A 1 94 ? -12.428 0.169 12.125 1.00 93.25 94 TYR A CA 1
ATOM 685 C C . TYR A 1 94 ? -12.557 -0.433 10.721 1.00 93.25 94 TYR A C 1
ATOM 687 O O . TYR A 1 94 ? -13.615 -0.330 10.095 1.00 93.25 94 TYR A O 1
ATOM 695 N N . THR A 1 95 ? -11.511 -1.097 10.227 1.00 93.56 95 THR A N 1
ATOM 696 C CA . THR A 1 95 ? -11.511 -1.658 8.872 1.00 93.56 95 THR A CA 1
ATOM 697 C C . THR A 1 95 ? -12.409 -2.884 8.737 1.00 93.56 95 THR A C 1
ATOM 699 O O . THR A 1 95 ? -13.025 -3.054 7.689 1.00 93.56 95 THR A O 1
ATOM 702 N N . ILE A 1 96 ? -12.590 -3.683 9.796 1.00 95.62 96 ILE A N 1
ATOM 703 C CA . ILE A 1 96 ? -13.598 -4.754 9.847 1.00 95.62 96 ILE A CA 1
ATOM 704 C C . ILE A 1 96 ? -15.004 -4.167 9.699 1.00 95.62 96 ILE A C 1
ATOM 706 O O . ILE A 1 96 ? -15.787 -4.661 8.888 1.00 95.62 96 ILE A O 1
ATOM 710 N N . TYR A 1 97 ? -15.325 -3.100 10.439 1.00 95.38 97 TYR A N 1
ATOM 711 C CA . TYR A 1 97 ? -16.619 -2.429 10.306 1.00 95.38 97 TYR A CA 1
ATOM 712 C C . TYR A 1 97 ? -16.838 -1.919 8.874 1.00 95.38 97 TYR A C 1
ATOM 714 O O . TYR A 1 97 ? -17.855 -2.228 8.253 1.00 95.38 97 TYR A O 1
ATOM 722 N N . ARG A 1 98 ? -15.854 -1.206 8.312 1.00 94.25 98 ARG A N 1
ATOM 723 C CA . ARG A 1 98 ? -15.906 -0.704 6.928 1.00 94.25 98 ARG A CA 1
ATOM 724 C C . ARG A 1 98 ? -16.016 -1.827 5.898 1.00 94.25 98 ARG A C 1
ATOM 726 O O . ARG A 1 98 ? -16.715 -1.673 4.904 1.00 94.25 98 ARG A O 1
ATOM 733 N N . GLN A 1 99 ? -15.357 -2.961 6.117 1.00 95.56 99 GLN A N 1
ATOM 734 C CA . GLN A 1 99 ? -15.456 -4.118 5.228 1.00 95.56 99 GLN A CA 1
ATOM 735 C C . GLN A 1 99 ? -16.886 -4.669 5.174 1.00 95.56 99 GLN A C 1
ATOM 737 O O . GLN A 1 99 ? -17.346 -5.062 4.106 1.00 95.56 99 GLN A O 1
ATOM 742 N N . GLN A 1 100 ? -17.590 -4.707 6.308 1.00 94.75 100 GLN A N 1
ATOM 743 C CA . GLN A 1 100 ? -18.986 -5.152 6.358 1.00 94.75 100 GLN A CA 1
ATOM 744 C C . GLN A 1 100 ? -19.936 -4.118 5.743 1.00 94.75 100 GLN A C 1
ATOM 746 O O . GLN A 1 100 ? -20.875 -4.493 5.047 1.00 94.75 100 GLN A O 1
ATOM 751 N N . ALA A 1 101 ? -19.693 -2.830 5.999 1.00 95.31 101 ALA A N 1
ATOM 752 C CA . ALA A 1 101 ? -20.566 -1.750 5.551 1.00 95.31 101 ALA A CA 1
ATOM 753 C C . ALA A 1 101 ? -20.476 -1.498 4.041 1.00 95.31 101 ALA A C 1
ATOM 755 O O . ALA A 1 101 ? -21.506 -1.393 3.381 1.00 95.31 101 ALA A O 1
ATOM 756 N N . ASP A 1 102 ? -19.261 -1.419 3.490 1.00 93.88 102 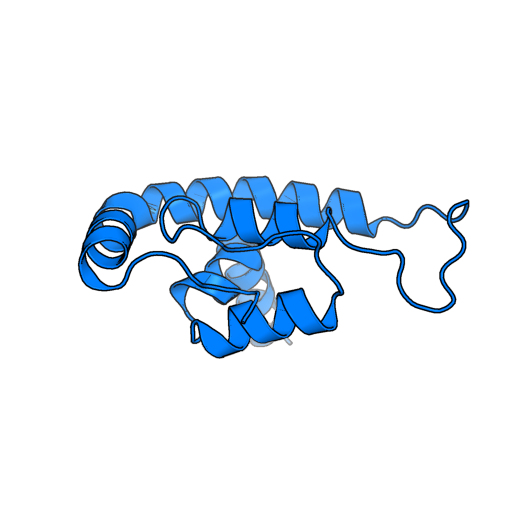ASP A N 1
ATOM 757 C CA . ASP A 1 102 ? -19.070 -1.010 2.095 1.00 93.88 102 ASP A CA 1
ATOM 758 C C . ASP A 1 102 ? -18.237 -1.996 1.254 1.00 93.88 102 ASP A C 1
ATOM 760 O O . ASP A 1 102 ? -17.827 -1.652 0.150 1.00 93.88 102 ASP A O 1
ATOM 764 N N . GLY A 1 103 ? -17.935 -3.195 1.761 1.00 93.38 103 GLY A N 1
ATOM 765 C CA . GLY A 1 103 ? -17.237 -4.237 1.002 1.00 93.38 103 GLY A CA 1
ATOM 766 C C . GLY A 1 103 ? -15.741 -3.990 0.764 1.00 93.38 103 GLY A C 1
ATOM 767 O O . GLY A 1 103 ? -15.058 -3.329 1.545 1.00 93.38 103 GLY A O 1
ATOM 768 N N . SER A 1 104 ? -15.215 -4.601 -0.299 1.00 93.94 104 SER A N 1
ATOM 769 C CA . SER A 1 104 ? -13.817 -4.462 -0.732 1.00 93.94 104 SER A CA 1
ATOM 770 C C . SER A 1 104 ? -13.685 -3.372 -1.795 1.00 93.94 104 SER A C 1
ATOM 772 O O . SER A 1 104 ? -14.626 -3.109 -2.540 1.00 93.94 104 SER A O 1
ATOM 774 N N . ILE A 1 105 ? -12.497 -2.783 -1.914 1.00 92.81 105 ILE A N 1
ATOM 775 C CA . ILE A 1 105 ? -12.171 -1.815 -2.965 1.00 92.81 105 ILE A CA 1
ATOM 776 C C . ILE A 1 105 ? -12.018 -2.577 -4.283 1.00 92.81 105 ILE A C 1
ATOM 778 O O . ILE A 1 105 ? -11.101 -3.384 -4.426 1.00 92.81 105 ILE A O 1
ATOM 782 N N . VAL A 1 106 ? -12.908 -2.350 -5.245 1.00 94.00 106 VAL A N 1
ATOM 783 C CA . VAL A 1 106 ? -12.880 -3.031 -6.548 1.00 94.00 106 VAL A CA 1
ATOM 784 C C . VAL A 1 106 ? -11.945 -2.286 -7.506 1.00 94.00 106 VAL A C 1
ATOM 786 O O . VAL A 1 106 ? -12.017 -1.066 -7.618 1.00 94.00 106 VAL A O 1
ATOM 789 N N . ILE A 1 107 ? -11.050 -3.015 -8.182 1.00 89.56 107 ILE A N 1
ATOM 790 C CA . ILE A 1 107 ? -10.069 -2.453 -9.133 1.00 89.56 107 ILE A CA 1
ATOM 791 C C . ILE A 1 107 ? -10.529 -2.663 -10.584 1.00 89.56 107 ILE A C 1
ATOM 793 O O . ILE A 1 107 ? -10.301 -1.809 -11.446 1.00 89.56 107 ILE A O 1
ATOM 797 N N . VAL A 1 108 ? -11.179 -3.798 -10.855 1.00 77.00 108 VAL A N 1
ATOM 798 C CA . VAL A 1 108 ? -11.747 -4.144 -12.164 1.00 77.00 108 VAL A CA 1
ATOM 799 C C . VAL A 1 108 ? -13.256 -3.911 -12.178 1.00 77.00 108 VAL A C 1
ATOM 801 O O . VAL A 1 108 ? -14.000 -4.591 -11.476 1.00 77.00 108 VAL A O 1
ATOM 804 N N . GLU A 1 109 ? -13.682 -2.963 -13.011 1.00 51.97 109 GLU A N 1
ATOM 805 C CA . GLU A 1 109 ? -14.992 -2.984 -13.676 1.00 51.97 109 GLU A CA 1
ATOM 806 C C . GLU A 1 109 ? -14.809 -3.525 -15.094 1.00 51.97 109 GLU A C 1
ATOM 808 O O . GLU A 1 109 ? -13.851 -3.065 -15.768 1.00 51.97 109 GLU A O 1
#

Sequence (109 a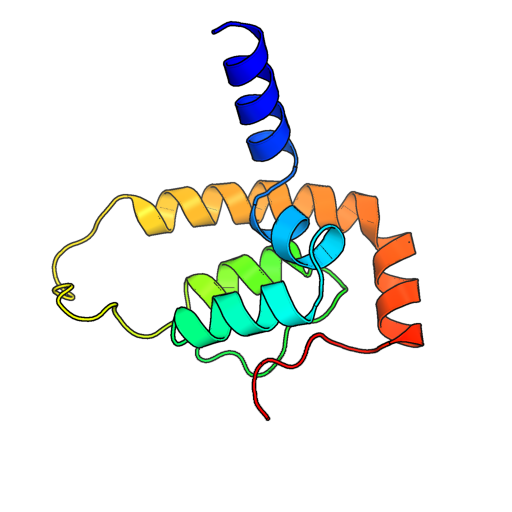a):
MKTQAMLLVAMVLAGCGTIQTVVRSDEAAAKSLKDHKSYCGAVPRIYSGVTYDFCYLNAALEDGRDAQVHGPAPAIVLLDVVVSGAMDTLLLPYTIYRQQADGSIVIVE